Protein AF-A0A5K1H4Q9-F1 (afdb_monomer_lite)

Foldseek 3Di:
DVVVVVVPPPDDDDQDPVSVVVVCVVPDLPQDPVLLVVLQVVLCVVCVPDDSLVSLVVVLVVLVVQLVVCVVVVVVVSNVVSVSVNSNSVVSNVVVPPPDDPDDDDDDDDDDDDDDDDDDDPPPPPPPPPPDDDDDDDD

Radius of gyration: 23.74 Å; chains: 1; bounding box: 60×30×82 Å

Secondary structure (DSSP, 8-state):
-TTHHHHH-----PPPHHHHHHHHHHH-----HHHHHHHHHHHHHH-TTS-HHHHHHHHHHHHHHHHHHHHHTT-HHHHHHHHHHHHHHHHHHHHTTTT----------------------------S-----------

Sequence (139 aa):
ERLEDIEKDQREYTLDEEDEKVKDVILTPAPSVKGTCALKSSLSCRYPNLGFDEALKKENEKLQMELRRSQASMDFRQCEVIQQLLEVTESAANSHSEDKPKNKTSKHKEHTLPSNDTEKGYQYEETCQQQRNDAHTGS

pLDDT: mean 72.46, std 21.3, range [32.38, 97.88]

Structure (mmCIF, N/CA/C/O backbone):
data_AF-A0A5K1H4Q9-F1
#
_entry.id   AF-A0A5K1H4Q9-F1
#
loop_
_atom_site.group_PDB
_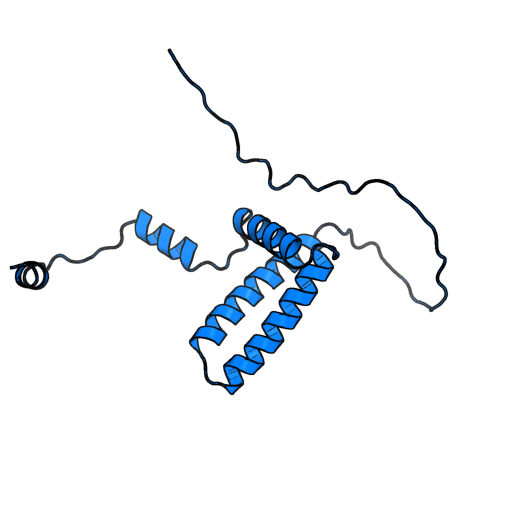atom_site.id
_atom_site.type_symbol
_atom_site.label_atom_id
_atom_site.label_alt_id
_atom_site.label_comp_id
_atom_site.label_asym_id
_atom_site.label_entity_id
_atom_site.label_seq_id
_atom_site.pdbx_PDB_ins_code
_atom_site.Cartn_x
_atom_site.Cartn_y
_atom_site.Cartn_z
_atom_site.occupancy
_atom_site.B_iso_or_equiv
_atom_site.auth_seq_id
_atom_site.auth_comp_id
_atom_site.auth_asym_id
_atom_site.auth_atom_id
_atom_site.pdbx_PDB_model_num
ATOM 1 N N . GLU A 1 1 ? 2.530 -3.940 -42.737 1.00 58.00 1 GLU A N 1
ATOM 2 C CA . GLU A 1 1 ? 1.535 -2.898 -42.412 1.00 58.00 1 GLU A CA 1
ATOM 3 C C . GLU A 1 1 ? 1.386 -2.546 -40.929 1.00 58.00 1 GLU A C 1
ATOM 5 O O . GLU A 1 1 ? 1.727 -1.431 -40.591 1.00 58.00 1 GLU A O 1
ATOM 10 N N . ARG A 1 2 ? 1.031 -3.446 -39.992 1.00 64.88 2 ARG A N 1
ATOM 11 C CA . ARG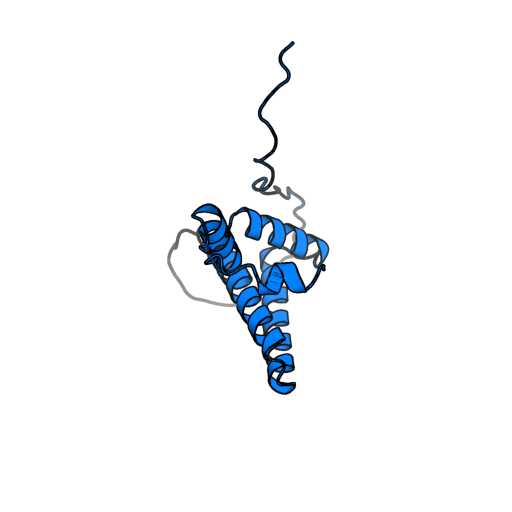 A 1 2 ? 0.823 -3.062 -38.563 1.00 64.88 2 ARG A CA 1
ATOM 12 C C . ARG A 1 2 ? 2.001 -2.379 -37.828 1.00 64.88 2 ARG A C 1
ATOM 14 O O . ARG A 1 2 ? 1.775 -1.782 -36.784 1.00 64.88 2 ARG A O 1
ATOM 21 N N . LEU A 1 3 ? 3.238 -2.523 -38.311 1.00 63.03 3 LEU A N 1
ATOM 22 C CA . LEU A 1 3 ? 4.431 -1.857 -37.758 1.00 63.03 3 LEU A CA 1
ATOM 23 C C . LEU A 1 3 ? 4.739 -0.519 -38.452 1.00 63.03 3 LEU A C 1
ATOM 25 O O . LEU A 1 3 ? 5.234 0.393 -37.801 1.00 63.03 3 LEU A O 1
ATOM 29 N N . GLU A 1 4 ? 4.417 -0.393 -39.742 1.00 68.75 4 GLU A N 1
ATOM 30 C CA . GLU A 1 4 ? 4.701 0.805 -40.549 1.00 68.75 4 GLU A CA 1
ATOM 31 C C . GLU A 1 4 ? 3.817 1.989 -40.135 1.00 68.75 4 GLU A C 1
ATOM 33 O O . GLU A 1 4 ? 4.240 3.139 -40.226 1.00 68.75 4 GLU A O 1
ATOM 38 N N . ASP A 1 5 ? 2.608 1.714 -39.639 1.00 74.50 5 ASP A N 1
ATOM 39 C CA . ASP A 1 5 ? 1.668 2.742 -39.179 1.00 74.50 5 ASP A CA 1
ATOM 40 C C . ASP A 1 5 ? 2.095 3.387 -37.854 1.00 74.50 5 ASP A C 1
ATOM 42 O O . ASP A 1 5 ? 1.846 4.569 -37.642 1.00 74.50 5 ASP A O 1
ATOM 46 N N . ILE A 1 6 ? 2.787 2.639 -36.987 1.00 76.12 6 ILE A N 1
ATOM 47 C CA . ILE A 1 6 ? 3.339 3.166 -35.729 1.00 76.12 6 ILE A CA 1
ATOM 48 C C . ILE A 1 6 ? 4.563 4.040 -36.027 1.00 76.12 6 ILE A C 1
ATOM 50 O O . ILE A 1 6 ? 4.722 5.100 -35.438 1.00 76.12 6 ILE A O 1
ATOM 54 N N . GLU A 1 7 ? 5.414 3.622 -36.971 1.00 78.38 7 GLU A N 1
ATOM 55 C CA . GLU A 1 7 ? 6.618 4.368 -37.364 1.00 78.38 7 GLU A CA 1
ATOM 56 C C . GLU A 1 7 ? 6.286 5.693 -38.073 1.00 78.38 7 GLU A C 1
ATOM 58 O O . GLU A 1 7 ? 7.024 6.672 -37.962 1.00 78.38 7 GLU A O 1
ATOM 63 N N . LYS A 1 8 ? 5.158 5.742 -38.790 1.00 84.19 8 LYS A N 1
ATOM 64 C CA . LYS A 1 8 ? 4.679 6.957 -39.463 1.00 84.19 8 LYS A CA 1
ATOM 65 C C . LYS A 1 8 ? 3.906 7.907 -38.550 1.00 84.19 8 LYS A C 1
ATOM 67 O O . LYS A 1 8 ? 3.750 9.075 -38.918 1.00 84.19 8 LYS A O 1
ATOM 72 N N . ASP A 1 9 ? 3.420 7.442 -37.403 1.00 81.62 9 ASP A N 1
ATOM 73 C CA . ASP A 1 9 ? 2.690 8.284 -36.460 1.00 81.62 9 ASP A CA 1
ATOM 74 C C . ASP A 1 9 ? 3.668 9.144 -35.650 1.00 81.62 9 ASP A C 1
ATOM 76 O O . ASP A 1 9 ? 4.222 8.736 -34.636 1.00 81.62 9 ASP A O 1
ATOM 80 N N . GLN A 1 10 ? 3.910 10.363 -36.134 1.00 79.94 10 GLN A N 1
ATOM 81 C CA . GLN A 1 10 ? 4.717 11.381 -35.447 1.00 79.94 10 GLN A CA 1
ATOM 82 C C . GLN A 1 10 ? 3.855 12.348 -34.625 1.00 79.94 10 GLN A C 1
ATOM 84 O O . GLN A 1 10 ? 4.244 13.494 -34.393 1.00 79.94 10 GLN A O 1
ATOM 89 N N . ARG A 1 11 ? 2.643 11.936 -34.237 1.00 83.94 11 ARG A N 1
ATOM 90 C CA . ARG A 1 11 ? 1.790 12.760 -33.381 1.00 83.94 11 ARG A CA 1
ATOM 91 C C . ARG A 1 11 ? 2.418 12.866 -31.996 1.00 83.94 11 ARG A C 1
ATOM 93 O O . ARG A 1 11 ? 2.821 11.873 -31.401 1.00 83.94 11 ARG A O 1
ATOM 100 N N . GLU A 1 12 ? 2.495 14.090 -31.489 1.00 80.38 12 GLU A N 1
ATOM 101 C CA . GLU A 1 12 ? 2.958 14.343 -30.131 1.00 80.38 12 GLU A CA 1
ATOM 102 C C . GLU A 1 12 ? 1.915 13.816 -29.139 1.00 80.38 12 GLU A C 1
ATOM 104 O O . GLU A 1 12 ? 0.736 14.163 -29.223 1.00 80.38 12 GLU A O 1
ATOM 109 N N . TYR A 1 13 ? 2.346 12.938 -28.231 1.00 77.00 13 TYR A N 1
ATOM 110 C CA . TYR A 1 13 ? 1.486 12.412 -27.178 1.00 77.00 13 TYR A CA 1
ATOM 111 C C . TYR A 1 13 ? 1.419 13.427 -26.037 1.00 77.00 13 TYR A C 1
ATOM 113 O O . TYR A 1 13 ? 2.363 13.563 -25.255 1.00 77.00 13 TYR A O 1
ATOM 121 N N . THR A 1 14 ? 0.302 14.135 -25.935 1.00 82.88 14 THR A N 1
ATOM 122 C CA . THR A 1 14 ? -0.020 14.999 -24.799 1.00 82.88 14 THR A CA 1
ATOM 123 C C . THR A 1 14 ? -1.003 14.281 -23.886 1.00 82.88 14 THR A C 1
ATOM 125 O O . THR A 1 14 ? -2.084 13.898 -24.320 1.00 82.88 14 THR A O 1
ATOM 128 N N . LEU A 1 15 ? -0.613 14.099 -22.620 1.00 80.75 15 LEU A N 1
ATOM 129 C CA . LEU A 1 15 ? -1.535 13.646 -21.577 1.00 80.75 15 LEU A CA 1
ATOM 130 C C . LEU A 1 15 ? -2.613 14.716 -21.410 1.00 80.75 15 LEU A C 1
ATOM 132 O O . LEU A 1 15 ? -2.285 15.895 -21.246 1.00 80.75 15 LEU A O 1
ATOM 136 N N . ASP A 1 16 ? -3.875 14.312 -21.486 1.00 86.06 16 ASP A N 1
ATOM 137 C CA . ASP A 1 16 ? -4.988 15.208 -21.208 1.00 86.06 16 ASP A CA 1
ATOM 138 C C . ASP A 1 16 ? -5.221 15.357 -19.692 1.00 86.06 16 ASP A C 1
ATOM 140 O O . ASP A 1 16 ? -4.578 14.715 -18.857 1.00 86.06 16 ASP A O 1
ATOM 144 N N . GLU A 1 17 ? -6.134 16.251 -19.311 1.00 84.69 17 GLU A N 1
ATOM 145 C CA . GLU A 1 17 ? -6.440 16.509 -17.899 1.00 84.69 17 GLU A CA 1
ATOM 146 C C . GLU A 1 17 ? -7.033 15.287 -17.176 1.00 84.69 17 GLU A C 1
ATOM 148 O O . GLU A 1 17 ? -7.029 15.245 -15.944 1.00 84.69 17 GLU A O 1
ATOM 153 N N . GLU A 1 18 ? -7.604 14.320 -17.901 1.00 83.50 18 GLU A N 1
ATOM 154 C CA . GLU A 1 18 ? -8.129 13.081 -17.324 1.00 83.50 18 GLU A CA 1
ATOM 155 C C . GLU A 1 18 ? -6.985 12.097 -17.055 1.00 83.50 18 GLU A C 1
ATOM 157 O O . GLU A 1 18 ? -6.859 11.596 -15.935 1.00 83.50 18 GLU A O 1
ATOM 162 N N . ASP A 1 19 ? -6.093 11.917 -18.024 1.00 89.00 19 ASP A N 1
ATOM 163 C CA . ASP A 1 19 ? -4.874 11.122 -17.918 1.00 89.00 19 ASP A CA 1
ATOM 164 C C . ASP A 1 19 ? -3.949 11.636 -16.805 1.00 89.00 19 ASP A C 1
ATOM 166 O O . ASP A 1 19 ? -3.355 10.850 -16.056 1.00 89.00 19 ASP A O 1
ATOM 170 N N . GLU A 1 20 ? -3.834 12.957 -16.656 1.00 82.62 20 GLU A N 1
ATOM 171 C CA . GLU A 1 20 ? -3.044 13.569 -15.587 1.00 82.62 20 GLU A CA 1
ATOM 172 C C . GLU A 1 20 ? -3.639 13.263 -14.203 1.00 82.62 20 GLU A C 1
ATOM 174 O O . GLU A 1 20 ? -2.906 12.883 -13.286 1.00 82.62 20 GLU A O 1
ATOM 179 N N . LYS A 1 21 ? -4.971 13.308 -14.065 1.00 77.94 21 LYS A N 1
ATOM 180 C CA . LYS A 1 21 ? -5.669 12.921 -12.826 1.00 77.94 21 LYS A CA 1
ATOM 181 C C . LYS A 1 21 ? -5.535 11.432 -12.535 1.00 77.94 21 LYS A C 1
ATOM 183 O O . LYS A 1 21 ? -5.350 11.052 -11.381 1.00 77.94 21 LYS A O 1
ATOM 188 N N . VAL A 1 22 ? -5.619 10.577 -13.552 1.00 79.00 22 VAL A N 1
ATOM 189 C CA . VAL A 1 22 ? -5.439 9.128 -13.387 1.00 79.00 22 VAL A CA 1
ATOM 190 C C . VAL A 1 22 ? -4.021 8.822 -12.911 1.00 79.00 22 VAL A C 1
ATOM 192 O O . VAL A 1 22 ? -3.851 8.043 -11.972 1.00 79.00 22 VAL A O 1
ATOM 195 N N . LYS A 1 23 ? -3.005 9.476 -13.487 1.00 74.69 23 LYS A N 1
ATOM 196 C CA . LYS A 1 23 ? -1.626 9.378 -12.991 1.00 74.69 23 LYS A CA 1
ATOM 197 C C . LYS A 1 23 ? -1.509 9.832 -11.544 1.00 74.69 23 LYS A C 1
ATOM 199 O O . LYS A 1 23 ? -0.863 9.134 -10.771 1.00 74.69 23 LYS A O 1
ATOM 204 N N . ASP A 1 24 ? -2.121 10.954 -11.180 1.00 68.38 24 ASP A N 1
ATOM 205 C CA . ASP A 1 24 ? -2.074 11.463 -9.809 1.00 68.38 24 ASP A CA 1
ATOM 206 C C . ASP A 1 24 ? -2.712 10.471 -8.825 1.00 68.38 24 ASP A C 1
ATOM 208 O O . ASP A 1 24 ? -2.114 10.126 -7.813 1.00 68.38 24 ASP A O 1
ATOM 212 N N . VAL A 1 25 ? -3.858 9.876 -9.166 1.00 62.31 25 VAL A N 1
ATOM 213 C CA . VAL A 1 25 ? -4.510 8.841 -8.340 1.00 62.31 25 VAL A CA 1
ATOM 214 C C . VAL A 1 25 ? -3.664 7.566 -8.208 1.00 62.31 25 VAL A C 1
ATOM 216 O O . VAL A 1 25 ? -3.688 6.924 -7.161 1.00 62.31 25 VAL A O 1
ATOM 219 N N . ILE A 1 26 ? -2.915 7.182 -9.244 1.00 65.88 26 ILE A N 1
ATOM 220 C CA . ILE A 1 26 ? -2.030 6.003 -9.204 1.00 65.88 26 ILE A CA 1
ATOM 221 C C . ILE A 1 26 ? -0.741 6.298 -8.421 1.00 65.88 26 ILE A C 1
ATOM 223 O O . ILE A 1 26 ? -0.202 5.408 -7.764 1.00 65.88 26 ILE A O 1
ATOM 227 N N . LEU A 1 27 ? -0.236 7.531 -8.502 1.00 64.94 27 LEU A N 1
ATOM 228 C CA . LEU A 1 27 ? 1.016 7.958 -7.876 1.00 64.94 27 LEU A CA 1
ATOM 229 C C . LEU A 1 27 ? 0.835 8.487 -6.453 1.00 64.94 27 LEU A C 1
ATOM 231 O O . LEU A 1 27 ? 1.833 8.635 -5.751 1.00 6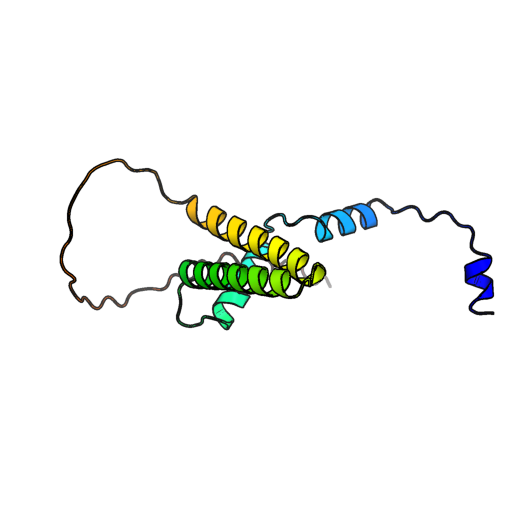4.94 27 LEU A O 1
ATOM 235 N N . THR A 1 28 ? -0.392 8.778 -6.020 1.00 58.03 28 THR A N 1
ATOM 236 C CA . THR A 1 28 ? -0.654 9.290 -4.676 1.00 58.03 28 THR A CA 1
ATOM 237 C C . THR A 1 28 ? -0.904 8.138 -3.698 1.00 58.03 28 THR A C 1
ATOM 239 O O . THR A 1 28 ? -1.972 7.528 -3.706 1.00 58.03 28 THR A O 1
ATOM 242 N N . PRO A 1 29 ? 0.020 7.874 -2.754 1.00 59.22 29 PRO A N 1
ATOM 243 C CA . PRO A 1 29 ? -0.218 6.969 -1.627 1.00 59.22 29 PRO A CA 1
ATOM 244 C C . PRO A 1 29 ? -1.170 7.580 -0.579 1.00 59.22 29 PRO A C 1
ATOM 246 O O . PRO A 1 29 ? -1.197 7.154 0.575 1.00 59.22 29 PRO A O 1
ATOM 249 N N . ALA A 1 30 ? -1.941 8.610 -0.948 1.00 59.72 30 ALA A N 1
ATOM 250 C CA . ALA A 1 30 ? -2.802 9.324 -0.026 1.00 59.72 30 ALA A CA 1
ATOM 251 C C . ALA A 1 30 ? -3.885 8.374 0.518 1.00 59.72 30 ALA A C 1
ATOM 253 O O . ALA A 1 30 ? -4.528 7.656 -0.257 1.00 59.72 30 ALA A O 1
ATOM 254 N N . PRO A 1 31 ? -4.128 8.369 1.840 1.00 60.97 31 PRO A N 1
ATOM 255 C CA . PRO A 1 31 ? -5.135 7.514 2.451 1.00 60.97 31 PRO A CA 1
ATOM 256 C C . PRO A 1 31 ? -6.533 7.924 1.967 1.00 60.97 31 PRO A C 1
ATOM 258 O O . PRO A 1 31 ? -7.172 8.827 2.501 1.00 60.97 31 PRO A O 1
ATOM 261 N N . SER A 1 32 ? -7.020 7.261 0.920 1.00 68.31 32 SER A N 1
ATOM 262 C CA . SER A 1 32 ? -8.398 7.390 0.451 1.00 68.31 32 SER A CA 1
ATOM 263 C C . SER A 1 32 ? -9.326 6.551 1.328 1.00 68.31 32 SER A C 1
ATOM 265 O O . SER A 1 32 ? -8.982 5.430 1.703 1.00 68.31 32 SER A O 1
ATOM 267 N N . VAL A 1 33 ? -10.548 7.034 1.578 1.00 70.06 33 VAL A N 1
ATOM 268 C CA . VAL A 1 33 ? -11.609 6.283 2.287 1.00 70.06 33 VAL A CA 1
ATOM 269 C C . VAL A 1 33 ? -11.857 4.914 1.637 1.00 70.06 33 VAL A C 1
ATOM 271 O O . VAL A 1 33 ? -12.098 3.914 2.312 1.00 70.06 33 VAL A O 1
ATOM 274 N N . LYS A 1 34 ? -11.740 4.833 0.305 1.00 74.75 34 LYS A N 1
ATOM 275 C CA . LYS A 1 34 ? -11.837 3.557 -0.421 1.00 74.75 34 LYS A CA 1
ATOM 276 C C . LYS A 1 34 ? -10.659 2.630 -0.101 1.00 74.75 34 LYS A C 1
ATOM 278 O O . LYS A 1 34 ? -10.858 1.427 0.058 1.00 74.75 34 LYS A O 1
ATOM 283 N N . GLY A 1 35 ? -9.456 3.189 0.038 1.00 74.06 35 GLY A N 1
ATOM 284 C CA . GLY A 1 35 ? -8.243 2.460 0.409 1.00 74.06 35 GLY A CA 1
ATOM 285 C C . GLY A 1 35 ? -8.313 1.893 1.826 1.00 74.06 35 GLY A C 1
ATOM 286 O O . GLY A 1 35 ? -8.019 0.715 2.025 1.00 74.06 35 GLY A O 1
ATOM 287 N N . THR A 1 36 ? -8.794 2.672 2.798 1.00 79.56 36 THR A N 1
ATOM 288 C CA . THR A 1 36 ? -8.938 2.206 4.188 1.00 79.56 36 THR A CA 1
ATOM 289 C C . THR A 1 36 ? -10.015 1.128 4.332 1.00 79.56 36 THR A C 1
ATOM 291 O O . THR A 1 36 ? -9.788 0.135 5.024 1.00 79.56 36 THR A O 1
ATOM 294 N N . CYS A 1 37 ? -11.147 1.234 3.621 1.00 80.75 37 CYS A N 1
ATOM 295 C CA . CYS A 1 37 ? -12.166 0.174 3.597 1.00 80.75 37 CYS A CA 1
ATOM 296 C C . CYS A 1 37 ? -11.652 -1.129 2.957 1.00 80.75 37 CYS A C 1
ATOM 298 O O . CYS A 1 37 ? -11.919 -2.221 3.476 1.00 80.75 37 CYS A O 1
ATOM 300 N N . ALA A 1 38 ? -10.895 -1.038 1.858 1.00 84.00 38 ALA A N 1
ATOM 301 C CA . ALA A 1 38 ? -10.265 -2.204 1.239 1.00 84.00 38 ALA A CA 1
ATOM 302 C C . ALA A 1 38 ? -9.247 -2.859 2.188 1.00 84.00 38 ALA A C 1
ATOM 304 O O . ALA A 1 38 ? -9.231 -4.083 2.340 1.00 84.00 38 ALA A O 1
ATOM 305 N N . LEU A 1 39 ? -8.457 -2.043 2.888 1.00 87.44 39 LEU A N 1
ATOM 306 C CA . LEU A 1 39 ? -7.474 -2.495 3.866 1.00 87.44 39 LEU A CA 1
ATOM 307 C C . LEU A 1 39 ? -8.145 -3.183 5.066 1.00 87.44 39 LEU A C 1
ATOM 309 O O . LEU A 1 39 ? -7.762 -4.297 5.419 1.00 87.44 39 LEU A O 1
ATOM 313 N N . LYS A 1 40 ? -9.209 -2.598 5.629 1.00 88.69 40 LYS A N 1
ATOM 314 C CA . LYS A 1 40 ? -10.015 -3.196 6.711 1.00 88.69 40 LYS A CA 1
ATOM 315 C C . LYS A 1 40 ? -10.620 -4.537 6.313 1.00 88.69 40 LYS A C 1
ATOM 317 O O . LYS A 1 40 ? -10.534 -5.497 7.078 1.00 88.69 40 LYS A O 1
ATOM 322 N N . SER A 1 41 ? -11.163 -4.629 5.103 1.00 89.56 41 SER A N 1
ATOM 323 C CA . SER A 1 41 ? -11.721 -5.883 4.583 1.00 89.56 41 SER A CA 1
ATOM 324 C C . SER A 1 41 ? -10.635 -6.950 4.408 1.00 89.56 41 SER A C 1
ATOM 326 O O . SER A 1 41 ? -10.789 -8.075 4.877 1.00 89.56 41 SER A O 1
ATOM 328 N N . SER A 1 42 ? -9.499 -6.584 3.806 1.00 91.75 42 SER A N 1
ATOM 329 C CA . SER A 1 42 ? -8.350 -7.479 3.611 1.00 91.75 42 SER A CA 1
ATOM 330 C C . SER A 1 42 ? -7.797 -8.018 4.936 1.00 91.75 42 SER A C 1
ATOM 332 O O . SER A 1 42 ? -7.590 -9.227 5.088 1.00 91.75 42 SER A O 1
ATOM 334 N N . LEU A 1 43 ? -7.616 -7.137 5.926 1.00 92.50 43 LEU A N 1
ATOM 335 C CA . LEU A 1 43 ? -7.139 -7.520 7.253 1.00 92.50 43 LEU A CA 1
ATOM 336 C C . LEU A 1 43 ? -8.137 -8.413 7.984 1.00 92.50 43 LEU A C 1
ATOM 338 O O . LEU A 1 43 ? -7.718 -9.398 8.584 1.00 92.50 43 LEU A O 1
ATOM 342 N N . SER A 1 44 ? -9.437 -8.131 7.885 1.00 91.81 44 SER A N 1
ATOM 343 C CA . SER A 1 44 ? -10.472 -8.985 8.477 1.00 91.81 44 SER A CA 1
ATOM 344 C C . SER A 1 44 ? -10.449 -10.402 7.892 1.00 91.81 44 SER A C 1
ATOM 346 O O . SER A 1 44 ? -10.593 -11.372 8.634 1.00 91.81 44 SER A O 1
ATOM 348 N N . CYS A 1 45 ? -10.181 -10.552 6.591 1.00 90.81 45 CYS A N 1
ATOM 349 C CA . CYS A 1 45 ? -10.045 -11.870 5.968 1.00 90.81 45 CYS A CA 1
ATOM 350 C C . CYS A 1 45 ? -8.764 -12.611 6.388 1.00 90.81 45 CYS A C 1
ATOM 352 O O . CYS A 1 45 ? -8.802 -13.824 6.593 1.00 90.81 45 CYS A O 1
ATOM 354 N N . ARG A 1 46 ? -7.623 -11.916 6.501 1.00 92.00 46 ARG A N 1
ATOM 355 C CA . ARG A 1 46 ? -6.334 -12.533 6.887 1.00 92.00 46 ARG A CA 1
ATOM 356 C C . ARG A 1 46 ? -6.219 -12.807 8.382 1.00 92.00 46 ARG A C 1
ATOM 358 O O . ARG A 1 46 ? -5.552 -13.761 8.777 1.00 92.00 46 ARG A O 1
ATOM 365 N N . TYR A 1 47 ? -6.867 -11.989 9.200 1.00 94.44 47 TYR A N 1
ATOM 366 C CA . TYR A 1 47 ? -6.806 -12.036 10.653 1.00 94.44 47 TYR A CA 1
ATOM 367 C C . TYR A 1 47 ? -8.222 -12.056 11.254 1.00 94.44 47 TYR A C 1
ATOM 369 O O . TYR A 1 47 ? -8.593 -11.131 11.973 1.00 94.44 47 TYR A O 1
ATOM 377 N N . PRO A 1 48 ? -9.017 -13.118 11.018 1.00 91.38 48 PRO A N 1
ATOM 378 C CA . PRO A 1 48 ? -10.424 -13.160 11.435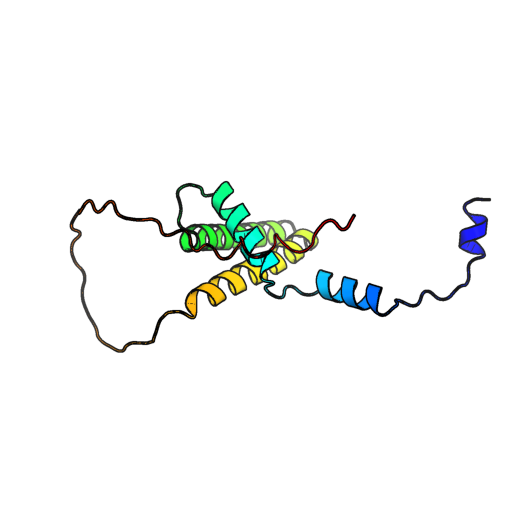 1.00 91.38 48 PRO A CA 1
ATOM 379 C C . PRO A 1 48 ? -10.624 -13.111 12.957 1.00 91.38 48 PRO A C 1
ATOM 381 O O . PRO A 1 48 ? -11.702 -12.765 13.424 1.00 91.38 48 PRO A O 1
ATOM 384 N N . ASN A 1 49 ? -9.587 -13.447 13.730 1.00 94.06 49 ASN A N 1
ATOM 385 C CA . ASN A 1 49 ? -9.634 -13.512 15.193 1.00 94.06 49 ASN A CA 1
ATOM 386 C C . ASN A 1 49 ? -9.006 -12.290 15.882 1.00 94.06 49 ASN A C 1
ATOM 388 O O . ASN A 1 49 ? -8.898 -12.285 17.106 1.00 94.06 49 ASN A O 1
ATOM 392 N N . LEU A 1 50 ? -8.524 -11.300 15.124 1.00 92.69 50 LEU A N 1
ATOM 393 C CA . LEU A 1 50 ? -7.843 -10.127 15.675 1.00 92.69 50 LEU A CA 1
ATOM 394 C C . LEU A 1 50 ? -8.657 -8.864 15.406 1.00 92.69 50 LEU A C 1
ATOM 396 O O . LEU A 1 50 ? -9.284 -8.726 14.356 1.00 92.69 50 LEU A O 1
ATOM 400 N N . GLY A 1 51 ? -8.609 -7.920 16.347 1.00 91.56 51 GLY A N 1
ATOM 401 C CA . GLY A 1 51 ? -9.142 -6.578 16.122 1.00 91.56 51 GLY A CA 1
ATOM 402 C C . GLY A 1 51 ? -8.366 -5.851 15.021 1.00 91.56 51 GLY A C 1
ATOM 403 O O . GLY A 1 51 ? -7.203 -6.169 14.769 1.00 91.56 51 GLY A O 1
ATOM 404 N N . PHE A 1 52 ? -8.995 -4.858 14.385 1.00 88.88 52 PHE A N 1
ATOM 405 C CA . PHE A 1 52 ? -8.392 -4.111 13.275 1.00 88.88 52 PHE A CA 1
ATOM 406 C C . PHE A 1 52 ? -7.020 -3.528 13.641 1.00 88.88 52 PHE A C 1
ATOM 408 O O . PHE A 1 52 ? -6.067 -3.750 12.903 1.00 88.88 52 PHE A O 1
ATOM 415 N N . ASP A 1 53 ? -6.884 -2.899 14.812 1.00 91.00 53 ASP A N 1
ATOM 416 C CA . ASP A 1 53 ? -5.612 -2.319 15.270 1.00 91.00 53 ASP A CA 1
ATOM 417 C C . ASP A 1 53 ? -4.504 -3.371 15.454 1.00 91.00 53 ASP A C 1
ATOM 419 O O . ASP A 1 53 ? -3.349 -3.148 15.088 1.00 91.00 53 ASP A O 1
ATOM 423 N N . GLU A 1 54 ? -4.837 -4.545 16.002 1.00 93.19 54 GLU A N 1
ATOM 424 C CA . GLU A 1 54 ? -3.858 -5.619 16.203 1.00 93.19 54 GLU A CA 1
ATOM 425 C C . GLU A 1 54 ? -3.476 -6.280 14.873 1.00 93.19 54 GLU A C 1
ATOM 427 O O . GLU A 1 54 ? -2.300 -6.565 14.632 1.00 93.19 54 GLU A O 1
ATOM 432 N N . ALA A 1 55 ? -4.454 -6.492 13.991 1.00 94.62 55 ALA A N 1
ATOM 433 C CA . ALA A 1 55 ? -4.228 -6.991 12.640 1.00 94.62 55 ALA A CA 1
ATOM 434 C C . ALA A 1 55 ? -3.353 -6.024 11.830 1.00 94.62 55 ALA A C 1
ATOM 436 O O . ALA A 1 55 ? -2.418 -6.457 11.157 1.00 94.62 55 ALA A O 1
ATOM 437 N N . LEU A 1 56 ? -3.610 -4.719 11.945 1.00 93.62 56 LEU A N 1
ATOM 438 C CA . LEU A 1 56 ? -2.849 -3.663 11.286 1.00 93.62 56 LEU A CA 1
ATOM 439 C C . LEU A 1 56 ? -1.405 -3.625 11.789 1.00 93.62 56 LEU A C 1
ATOM 441 O O . LEU A 1 56 ? -0.474 -3.584 10.986 1.00 93.62 56 LEU A O 1
ATOM 445 N N . LYS A 1 57 ? -1.206 -3.729 13.109 1.00 93.94 57 LYS A N 1
ATOM 446 C CA . LYS A 1 57 ? 0.128 -3.828 13.710 1.00 93.94 57 LYS A CA 1
ATOM 447 C C . LYS A 1 57 ? 0.891 -5.056 13.205 1.00 93.94 57 LYS A C 1
ATOM 449 O O . LYS A 1 57 ? 2.045 -4.922 12.804 1.00 93.94 57 LYS A O 1
ATOM 454 N N . LYS A 1 58 ? 0.258 -6.236 13.182 1.00 95.25 58 LYS A N 1
ATOM 455 C CA . LYS A 1 58 ? 0.894 -7.464 12.670 1.00 95.25 58 LYS A CA 1
ATOM 456 C C . LYS A 1 58 ? 1.229 -7.376 11.186 1.00 95.25 58 LYS A C 1
ATOM 458 O O . LYS A 1 58 ? 2.280 -7.867 10.780 1.00 95.25 58 LYS A O 1
ATOM 463 N N . GLU A 1 59 ? 0.365 -6.768 10.377 1.00 95.06 59 GLU A N 1
ATOM 464 C CA . GLU A 1 59 ? 0.655 -6.564 8.956 1.00 95.06 59 GLU A CA 1
ATOM 465 C C . GLU A 1 59 ? 1.842 -5.606 8.771 1.00 95.06 59 GLU A C 1
ATOM 467 O O . GLU A 1 59 ? 2.717 -5.890 7.958 1.00 95.06 59 GLU A O 1
ATOM 472 N N . ASN A 1 60 ? 1.941 -4.534 9.565 1.00 94.81 60 ASN A N 1
ATOM 473 C CA . ASN A 1 60 ? 3.079 -3.612 9.507 1.00 94.81 60 ASN A CA 1
ATOM 474 C C . ASN A 1 60 ? 4.398 -4.292 9.932 1.00 94.81 60 ASN A C 1
ATOM 476 O O . ASN A 1 60 ? 5.389 -4.217 9.206 1.00 94.81 60 ASN A O 1
ATOM 480 N N . GLU A 1 61 ? 4.400 -5.041 11.042 1.00 96.44 61 GLU A N 1
ATOM 481 C CA . GLU A 1 61 ? 5.564 -5.832 11.486 1.00 96.44 61 GLU A CA 1
ATOM 482 C C . GLU A 1 61 ? 6.029 -6.815 10.402 1.00 96.44 61 GLU A C 1
ATOM 484 O O . GLU A 1 61 ? 7.227 -6.957 10.142 1.00 96.44 61 GLU A O 1
ATOM 489 N N . LYS A 1 62 ? 5.075 -7.461 9.727 1.00 97.00 62 LYS A N 1
ATOM 490 C CA . LYS A 1 62 ? 5.350 -8.340 8.594 1.00 97.00 62 LYS A CA 1
ATOM 491 C C . LYS A 1 62 ? 5.970 -7.572 7.424 1.00 97.00 62 LYS A C 1
ATOM 493 O O . LYS A 1 62 ? 7.040 -7.941 6.959 1.00 97.00 62 LYS A O 1
ATOM 498 N N . LEU A 1 63 ? 5.369 -6.470 6.979 1.00 96.81 63 LEU A N 1
ATOM 499 C CA . LEU A 1 63 ? 5.917 -5.657 5.886 1.00 96.81 63 LEU A CA 1
ATOM 500 C C . LEU A 1 63 ? 7.362 -5.200 6.167 1.00 96.81 63 LEU A C 1
ATOM 502 O O . LEU A 1 63 ? 8.200 -5.244 5.265 1.00 96.81 63 LEU A O 1
ATOM 506 N N . GLN A 1 64 ? 7.699 -4.851 7.414 1.00 97.38 64 GLN A N 1
ATOM 507 C CA . GLN A 1 64 ? 9.074 -4.500 7.792 1.00 97.38 64 GLN A CA 1
ATOM 508 C C . GLN A 1 64 ? 10.057 -5.674 7.648 1.00 97.38 64 GLN A C 1
ATOM 510 O O . GLN A 1 64 ? 11.178 -5.481 7.165 1.00 97.38 64 GLN A O 1
ATOM 515 N N . MET A 1 65 ? 9.665 -6.892 8.037 1.00 97.75 65 MET A N 1
ATOM 516 C CA . MET A 1 65 ? 10.501 -8.087 7.847 1.00 97.75 65 MET A CA 1
ATOM 517 C C . MET A 1 65 ? 10.728 -8.379 6.359 1.00 97.75 65 MET A C 1
ATOM 519 O O . MET A 1 65 ? 11.863 -8.615 5.929 1.00 97.75 65 MET A O 1
ATOM 523 N N . GLU A 1 66 ? 9.672 -8.299 5.556 1.00 97.81 66 GLU A N 1
ATOM 524 C CA . GLU A 1 66 ? 9.721 -8.513 4.113 1.00 97.81 66 GLU A CA 1
ATOM 525 C C . GLU A 1 66 ? 10.587 -7.459 3.408 1.00 97.81 66 GLU A C 1
ATOM 527 O O . GLU A 1 66 ? 11.320 -7.804 2.473 1.00 97.81 66 GLU A O 1
ATOM 532 N N . LEU A 1 67 ? 10.571 -6.207 3.879 1.00 97.75 67 LEU A N 1
ATOM 533 C CA . LEU A 1 67 ? 11.450 -5.148 3.380 1.00 97.75 67 LEU A CA 1
ATOM 534 C C . LEU A 1 67 ? 12.919 -5.511 3.602 1.00 97.75 67 LEU A C 1
ATOM 536 O O . LEU A 1 67 ? 13.715 -5.465 2.666 1.00 97.75 67 LEU A O 1
ATOM 540 N N . ARG A 1 68 ? 13.283 -5.936 4.820 1.00 97.75 68 ARG A N 1
ATOM 541 C CA . ARG A 1 68 ? 14.657 -6.369 5.134 1.00 97.75 68 ARG A CA 1
ATOM 542 C C . ARG A 1 68 ? 15.092 -7.544 4.271 1.00 97.75 68 ARG A C 1
ATOM 544 O O . ARG A 1 68 ? 16.214 -7.552 3.768 1.00 97.75 68 ARG A O 1
ATOM 551 N N . ARG A 1 69 ? 14.200 -8.514 4.065 1.00 97.88 69 ARG A N 1
ATOM 552 C CA . ARG A 1 69 ? 14.464 -9.664 3.194 1.00 97.88 69 ARG A CA 1
ATOM 553 C C . ARG A 1 69 ? 14.705 -9.230 1.746 1.00 97.88 69 ARG A C 1
ATOM 555 O O . ARG A 1 69 ? 15.667 -9.688 1.140 1.00 97.88 69 ARG A O 1
ATOM 562 N N . SER A 1 70 ? 13.871 -8.333 1.226 1.00 97.81 70 SER A N 1
ATOM 563 C CA . SER A 1 70 ? 13.968 -7.832 -0.153 1.00 97.81 70 SER A CA 1
ATOM 564 C C . SER A 1 70 ? 15.226 -6.985 -0.370 1.00 97.81 70 SER A C 1
ATOM 566 O O . SER A 1 70 ? 15.872 -7.086 -1.410 1.00 97.81 70 SER A O 1
ATOM 568 N N . GLN A 1 71 ? 15.637 -6.213 0.642 1.00 97.12 71 GLN A N 1
ATOM 569 C CA . GLN A 1 71 ? 16.912 -5.489 0.646 1.00 97.12 71 GLN A CA 1
ATOM 570 C C . GLN A 1 71 ? 18.101 -6.454 0.602 1.00 97.12 71 GLN A C 1
ATOM 572 O O . GLN A 1 71 ? 19.027 -6.256 -0.183 1.00 97.12 71 GLN A O 1
ATOM 577 N N . ALA A 1 72 ? 18.064 -7.522 1.406 1.00 97.62 72 ALA A N 1
ATOM 578 C CA . ALA A 1 72 ? 19.108 -8.544 1.411 1.00 97.62 72 ALA A CA 1
ATOM 579 C C . ALA A 1 72 ? 19.204 -9.294 0.070 1.00 97.62 72 ALA A C 1
ATOM 581 O O . ALA A 1 72 ? 20.296 -9.698 -0.323 1.00 97.62 72 ALA A O 1
ATOM 582 N N . SER A 1 73 ? 18.087 -9.448 -0.648 1.00 96.69 73 SER A N 1
ATOM 583 C CA . SER A 1 73 ? 18.053 -10.038 -1.991 1.00 96.69 73 SER A CA 1
ATOM 584 C C . SER A 1 73 ? 18.256 -9.031 -3.131 1.00 96.69 73 SER A C 1
ATOM 586 O O . SER A 1 73 ? 18.164 -9.430 -4.289 1.00 96.69 73 SER A O 1
ATOM 588 N N . MET A 1 74 ? 18.518 -7.750 -2.832 1.00 94.69 74 MET A N 1
ATOM 589 C CA . MET A 1 74 ? 18.639 -6.655 -3.811 1.00 94.69 74 MET A CA 1
ATOM 590 C C . MET A 1 74 ? 17.427 -6.515 -4.753 1.00 94.69 74 MET A C 1
ATOM 592 O O . MET A 1 74 ? 17.556 -6.066 -5.893 1.00 94.69 74 MET A O 1
ATOM 596 N N . ASP A 1 75 ? 16.232 -6.881 -4.287 1.00 96.62 75 ASP A N 1
ATOM 597 C CA . ASP A 1 75 ? 14.999 -6.718 -5.056 1.00 96.62 75 ASP A CA 1
ATOM 598 C C . ASP A 1 75 ? 14.421 -5.316 -4.822 1.00 96.62 75 ASP A C 1
ATOM 600 O O . ASP A 1 75 ? 13.557 -5.094 -3.969 1.00 96.62 75 ASP A O 1
ATOM 604 N N . PHE A 1 76 ? 14.943 -4.339 -5.566 1.00 92.06 76 PHE A N 1
ATOM 605 C CA . PHE A 1 76 ? 14.547 -2.935 -5.430 1.00 92.06 76 PHE A CA 1
ATOM 606 C C . PHE A 1 76 ? 13.077 -2.687 -5.782 1.00 92.06 76 PHE A C 1
ATOM 608 O O . PHE A 1 76 ? 12.458 -1.808 -5.187 1.00 92.06 76 PHE A O 1
ATOM 615 N N . ARG A 1 77 ? 12.501 -3.482 -6.697 1.00 93.25 77 ARG A N 1
ATOM 616 C CA . ARG A 1 77 ? 11.082 -3.363 -7.066 1.00 93.25 77 ARG A CA 1
ATOM 617 C C . ARG A 1 77 ? 10.191 -3.788 -5.91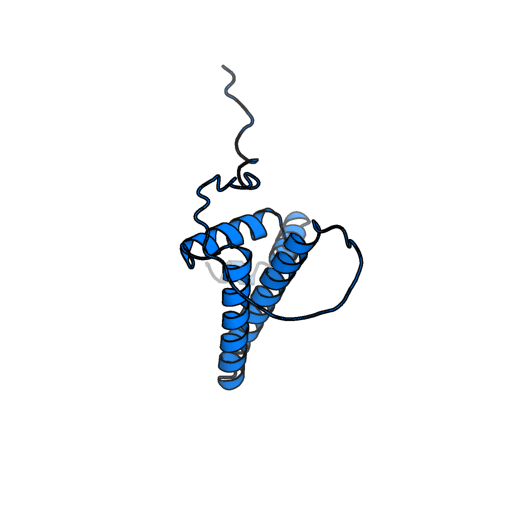0 1.00 93.25 77 ARG A C 1
ATOM 619 O O . ARG A 1 77 ? 9.250 -3.079 -5.572 1.00 93.25 77 ARG A O 1
ATOM 626 N N . GLN A 1 78 ? 10.512 -4.910 -5.267 1.00 93.62 78 GLN A N 1
ATOM 627 C CA . GLN A 1 78 ? 9.792 -5.325 -4.064 1.00 93.62 78 GLN A CA 1
ATOM 628 C C . GLN A 1 78 ? 9.986 -4.326 -2.924 1.00 93.62 78 GLN A C 1
ATOM 630 O O . GLN A 1 78 ? 9.026 -4.008 -2.230 1.00 93.62 78 GLN A O 1
ATOM 635 N N . CYS A 1 79 ? 11.189 -3.771 -2.752 1.00 95.81 79 CYS A N 1
ATOM 636 C CA . CYS A 1 79 ? 11.422 -2.746 -1.733 1.00 95.81 79 CYS A CA 1
ATOM 637 C C . CYS A 1 79 ? 10.538 -1.506 -1.935 1.00 95.81 79 CYS A C 1
ATOM 639 O O . CYS A 1 79 ? 10.021 -0.975 -0.956 1.00 95.81 79 CYS A O 1
ATOM 641 N N . GLU A 1 80 ? 10.373 -1.029 -3.169 1.00 94.44 80 GLU A N 1
ATOM 642 C CA . GLU A 1 80 ? 9.518 0.124 -3.488 1.00 94.44 80 GLU A CA 1
ATOM 643 C C . GLU A 1 80 ? 8.050 -0.152 -3.146 1.00 94.44 80 GLU A C 1
ATOM 645 O O . GLU A 1 80 ? 7.438 0.606 -2.395 1.00 94.44 80 GLU A O 1
ATOM 650 N N . VAL A 1 81 ? 7.517 -1.289 -3.600 1.00 92.94 81 VAL A N 1
ATOM 651 C CA . VAL A 1 81 ? 6.135 -1.693 -3.301 1.00 92.94 81 VAL A CA 1
ATOM 652 C C . VAL A 1 81 ? 5.917 -1.837 -1.795 1.00 92.94 81 VAL A C 1
ATOM 654 O O . VAL A 1 81 ? 4.918 -1.364 -1.261 1.00 92.94 81 VAL A O 1
ATOM 657 N N . ILE A 1 82 ? 6.854 -2.465 -1.080 1.00 95.50 82 ILE A N 1
ATOM 658 C CA . ILE A 1 82 ? 6.729 -2.662 0.368 1.00 95.50 82 ILE A CA 1
ATOM 659 C C . ILE A 1 82 ? 6.773 -1.323 1.119 1.00 95.50 82 ILE A C 1
ATOM 661 O O . ILE A 1 82 ? 6.024 -1.153 2.078 1.00 95.50 82 ILE A O 1
ATOM 665 N N . GLN A 1 83 ? 7.595 -0.362 0.686 1.00 93.62 83 GLN A N 1
ATOM 666 C CA . GLN A 1 83 ? 7.622 0.985 1.274 1.00 93.62 83 GLN A CA 1
ATOM 667 C C . GLN A 1 83 ? 6.286 1.712 1.084 1.00 93.62 83 GLN A C 1
ATOM 669 O O . GLN A 1 83 ? 5.746 2.239 2.052 1.00 93.62 83 GLN A O 1
ATOM 674 N N . GLN A 1 84 ? 5.698 1.651 -0.114 1.00 91.44 84 GLN A N 1
ATOM 675 C CA . GLN A 1 84 ? 4.369 2.221 -0.367 1.00 91.44 84 GLN A CA 1
ATOM 676 C C . GLN A 1 84 ? 3.291 1.569 0.515 1.00 91.44 84 GLN A C 1
ATOM 678 O O . GLN A 1 84 ? 2.447 2.251 1.093 1.00 91.44 84 GLN A O 1
ATOM 683 N N . LEU A 1 85 ? 3.327 0.240 0.672 1.00 92.00 85 LEU A N 1
ATOM 684 C CA . LEU A 1 85 ? 2.398 -0.472 1.555 1.00 92.00 85 LEU A CA 1
ATOM 685 C C . LEU A 1 85 ? 2.576 -0.076 3.029 1.00 92.00 85 LEU A C 1
ATOM 687 O O . LEU A 1 85 ? 1.584 0.042 3.752 1.00 92.00 85 LEU A O 1
ATOM 691 N N . LEU A 1 86 ? 3.815 0.156 3.474 1.00 92.25 86 LEU A N 1
ATOM 692 C CA . LEU A 1 86 ? 4.097 0.658 4.820 1.00 92.25 86 LEU A CA 1
ATOM 693 C C . LEU A 1 86 ? 3.461 2.035 5.034 1.00 92.25 86 LEU A C 1
ATOM 695 O O . LEU A 1 86 ? 2.707 2.183 5.991 1.00 92.25 86 LEU A O 1
ATOM 699 N N . GLU A 1 87 ? 3.639 2.983 4.113 1.00 90.19 87 GLU A N 1
ATOM 700 C CA . GLU A 1 87 ? 3.022 4.319 4.195 1.00 90.19 87 GLU A CA 1
ATOM 701 C C . GLU A 1 87 ? 1.484 4.258 4.285 1.00 90.19 87 GLU A C 1
ATOM 703 O O . GLU A 1 87 ? 0.861 4.935 5.112 1.00 90.19 87 GLU A O 1
ATOM 708 N N . VAL A 1 88 ? 0.848 3.392 3.488 1.00 87.69 88 VAL A N 1
ATOM 709 C CA . VAL A 1 88 ? -0.611 3.188 3.531 1.00 87.69 88 VAL A CA 1
ATOM 710 C C . VAL A 1 88 ? -1.055 2.588 4.873 1.00 87.69 88 VAL A C 1
ATOM 712 O O . VAL A 1 88 ? -2.064 3.009 5.441 1.00 87.69 88 VAL A O 1
ATOM 715 N N . THR A 1 89 ? -0.315 1.619 5.420 1.00 89.25 89 THR A N 1
ATOM 716 C CA . THR A 1 89 ? -0.658 1.035 6.732 1.00 89.25 89 THR A CA 1
ATOM 717 C C . THR A 1 89 ? -0.403 1.991 7.900 1.00 89.25 89 THR A C 1
ATOM 719 O O . THR A 1 89 ? -1.199 2.023 8.839 1.00 89.25 89 THR A O 1
ATOM 722 N N . GLU A 1 90 ? 0.658 2.797 7.850 1.00 88.94 90 GLU A N 1
ATOM 723 C CA . GLU A 1 90 ? 0.981 3.791 8.880 1.00 88.94 90 GLU A CA 1
ATOM 724 C C . GLU A 1 90 ? -0.030 4.938 8.898 1.00 88.94 90 GLU A C 1
ATOM 726 O O . GLU A 1 90 ? -0.506 5.332 9.965 1.00 88.94 90 GLU A O 1
ATOM 731 N N . SER A 1 91 ? -0.426 5.433 7.723 1.00 86.00 91 SER A N 1
ATOM 732 C CA . SER A 1 91 ? -1.475 6.452 7.614 1.00 86.00 91 SER A CA 1
ATOM 733 C C . SER A 1 91 ? -2.825 5.940 8.127 1.00 86.00 91 SER A C 1
ATOM 735 O O . SER A 1 91 ? -3.510 6.655 8.864 1.00 86.00 91 SER A O 1
ATOM 737 N N . ALA A 1 92 ? -3.174 4.680 7.843 1.00 84.50 92 ALA A N 1
ATOM 738 C CA . ALA A 1 92 ? -4.356 4.036 8.411 1.00 84.50 92 ALA A CA 1
ATOM 739 C C . ALA A 1 92 ? -4.282 3.942 9.947 1.00 84.50 92 ALA A C 1
ATOM 741 O O . ALA A 1 92 ? -5.261 4.264 10.625 1.00 84.50 92 ALA A O 1
ATOM 742 N N . ALA A 1 93 ? -3.122 3.582 10.507 1.00 85.25 93 ALA A N 1
ATOM 743 C CA . ALA A 1 93 ? -2.924 3.504 11.956 1.00 85.25 93 ALA A CA 1
ATOM 744 C C . ALA A 1 93 ? -3.062 4.877 12.632 1.00 85.25 93 ALA A C 1
ATOM 746 O O . ALA A 1 93 ? -3.642 4.987 13.713 1.00 85.25 93 ALA A O 1
ATOM 747 N N . ASN A 1 94 ? -2.568 5.935 11.983 1.00 81.19 94 ASN A N 1
ATOM 748 C CA . ASN A 1 94 ? -2.651 7.289 12.517 1.00 81.19 94 ASN A CA 1
ATOM 749 C C . ASN A 1 94 ? -4.084 7.853 12.448 1.00 81.19 94 ASN A C 1
ATOM 751 O O . ASN A 1 94 ? -4.524 8.501 13.395 1.00 81.19 94 ASN A O 1
ATOM 755 N N . SER A 1 95 ? -4.838 7.533 11.388 1.00 73.38 95 SER A N 1
ATOM 756 C CA . SER A 1 95 ? -6.243 7.951 11.225 1.00 73.38 95 SER A CA 1
ATOM 757 C C . SER A 1 95 ? -7.188 7.377 12.290 1.00 73.38 95 SER A C 1
ATOM 759 O O . SER A 1 95 ? -8.148 8.030 12.683 1.00 73.38 95 SER A O 1
ATOM 761 N N . HIS A 1 96 ? -6.890 6.185 12.815 1.00 60.91 96 HIS A N 1
ATOM 762 C CA . HIS A 1 96 ? -7.705 5.520 13.839 1.00 60.91 96 HIS A CA 1
ATOM 763 C C . HIS A 1 96 ? -7.415 6.030 15.269 1.00 60.91 96 HIS A C 1
ATOM 765 O O . HIS A 1 96 ? -8.084 5.648 16.230 1.00 60.91 96 HIS A O 1
ATOM 771 N N . SER A 1 97 ? -6.393 6.879 15.425 1.00 55.06 97 SER A N 1
ATOM 772 C CA . SER A 1 97 ? -5.917 7.396 16.714 1.00 55.06 97 SER A CA 1
ATOM 773 C C . SER A 1 97 ? -6.491 8.779 17.070 1.00 55.06 97 SER A C 1
ATOM 775 O O . SER A 1 97 ? -6.361 9.219 18.216 1.00 55.06 97 SER A O 1
ATOM 777 N N . GLU A 1 98 ? -7.144 9.476 16.131 1.00 49.59 98 GLU A N 1
ATOM 778 C CA . GLU A 1 98 ? -7.621 10.856 16.342 1.00 49.59 98 GLU A CA 1
ATOM 779 C C . GLU A 1 98 ? -8.858 10.990 17.256 1.00 49.59 98 GLU A C 1
ATOM 781 O O . GLU A 1 98 ? -9.117 12.084 17.755 1.00 49.59 98 GLU A O 1
ATOM 786 N N . ASP A 1 99 ? -9.525 9.893 17.633 1.00 46.41 99 ASP A N 1
ATOM 787 C CA . ASP A 1 99 ? -10.679 9.900 18.553 1.00 46.41 99 ASP A CA 1
ATOM 788 C C . ASP A 1 99 ? -10.335 9.545 20.013 1.00 46.41 99 ASP A C 1
ATOM 790 O O . ASP A 1 99 ? -11.074 8.838 20.705 1.00 46.41 99 ASP A O 1
ATOM 794 N N . LYS A 1 100 ? -9.213 10.051 20.545 1.00 42.53 100 LYS A N 1
ATOM 795 C CA . LYS A 1 100 ? -8.969 10.023 22.002 1.00 42.53 100 LYS A CA 1
ATOM 796 C C . LYS A 1 100 ? -8.676 11.422 22.548 1.00 42.53 100 LYS A C 1
ATOM 798 O O . LYS A 1 100 ? -7.572 11.933 22.345 1.00 42.53 100 LYS A O 1
ATOM 803 N N . PRO A 1 101 ? -9.602 12.054 23.303 1.00 42.53 101 PRO A N 1
ATOM 804 C CA . PRO A 1 101 ? -9.280 13.284 24.010 1.00 42.53 101 PRO A CA 1
ATOM 805 C C . PRO A 1 101 ? -8.147 13.017 25.009 1.00 42.53 101 PRO A C 1
ATOM 807 O O . PRO A 1 101 ? -8.223 12.125 25.858 1.00 42.53 101 PRO A O 1
ATOM 810 N N . LYS A 1 102 ? -7.068 13.801 24.884 1.00 47.03 102 LYS A N 1
ATOM 811 C CA . LYS A 1 102 ? -5.896 13.805 25.771 1.00 47.03 102 LYS A CA 1
ATOM 812 C C . LYS A 1 102 ? -6.292 14.280 27.171 1.00 47.03 102 LYS A C 1
ATOM 814 O O . LYS A 1 102 ? -6.039 15.419 27.565 1.00 47.03 102 LYS A O 1
ATOM 819 N N . ASN A 1 103 ? -6.855 13.373 27.957 1.00 36.19 103 ASN A N 1
ATOM 820 C CA . ASN A 1 103 ? -7.131 13.590 29.368 1.00 36.19 103 ASN A CA 1
ATOM 821 C C . ASN A 1 103 ? -5.939 13.080 30.192 1.00 36.19 103 ASN A C 1
ATOM 823 O O . ASN A 1 103 ? -5.827 11.909 30.523 1.00 36.19 103 ASN A O 1
ATOM 827 N N . LYS A 1 104 ? -5.014 14.010 30.435 1.00 46.34 104 LYS A N 1
ATOM 828 C CA . LYS A 1 104 ? -4.183 14.214 31.634 1.00 46.34 104 LYS A CA 1
ATOM 829 C C . LYS A 1 104 ? -3.968 13.039 32.625 1.00 46.34 104 LYS A C 1
ATOM 831 O O . LYS A 1 104 ? -4.876 12.600 33.314 1.00 46.34 104 LYS A O 1
ATOM 836 N N . THR A 1 105 ? -2.672 12.817 32.879 1.00 39.72 105 THR A N 1
ATOM 837 C CA . THR A 1 105 ? -1.998 12.617 34.186 1.00 39.72 105 THR A CA 1
ATOM 838 C C . THR A 1 105 ? -1.945 11.244 34.876 1.00 39.72 105 THR A C 1
ATOM 840 O O . THR A 1 105 ? -2.949 10.644 35.219 1.00 39.72 105 THR A O 1
ATOM 843 N N . SER A 1 106 ? -0.699 10.937 35.277 1.00 39.56 106 SER A N 1
ATOM 844 C CA . SER A 1 106 ? -0.262 10.318 36.541 1.00 39.56 106 SER A CA 1
ATOM 845 C C . SER A 1 106 ? 0.056 8.813 36.571 1.00 39.56 106 SER A C 1
ATOM 847 O O . SER A 1 106 ? -0.814 7.957 36.601 1.00 39.56 106 SER A O 1
ATOM 849 N N . LYS A 1 107 ? 1.371 8.546 36.645 1.00 41.94 107 LYS A N 1
ATOM 850 C CA . LYS A 1 107 ? 2.082 7.561 37.487 1.00 41.94 107 LYS A CA 1
ATOM 851 C C . LYS A 1 107 ? 1.254 6.429 38.147 1.00 41.94 107 LYS A C 1
ATOM 853 O O . LYS A 1 107 ? 0.516 6.694 39.088 1.00 41.94 107 LYS A O 1
ATOM 858 N N . HIS A 1 108 ? 1.671 5.187 37.841 1.00 32.38 108 HIS A N 1
ATOM 859 C CA . HIS A 1 108 ? 2.235 4.185 38.780 1.00 32.38 108 HIS A CA 1
ATOM 860 C C . HIS A 1 108 ? 1.514 2.822 38.907 1.00 32.38 108 HIS A C 1
ATOM 862 O O . HIS A 1 108 ? 0.342 2.754 39.245 1.00 32.38 108 HIS A O 1
ATOM 868 N N . LYS A 1 109 ? 2.353 1.777 38.782 1.00 36.53 109 LYS A N 1
ATOM 869 C CA . LYS A 1 109 ? 2.287 0.384 39.275 1.00 36.53 109 LYS A CA 1
ATOM 870 C C . LYS A 1 109 ? 1.256 -0.609 38.711 1.00 36.53 109 LYS A C 1
ATOM 872 O O . LYS A 1 109 ? 0.058 -0.503 38.910 1.00 36.53 109 LYS A O 1
ATOM 877 N N . GLU A 1 110 ? 1.848 -1.634 38.093 1.00 35.56 110 GLU A N 1
ATOM 878 C CA . GLU A 1 110 ? 1.562 -3.075 38.162 1.00 35.56 110 GLU A CA 1
ATOM 879 C C . GLU A 1 110 ? 0.527 -3.516 39.215 1.00 35.56 110 GLU A C 1
ATOM 881 O O . GLU A 1 110 ? 0.677 -3.198 40.394 1.00 35.56 110 GLU A O 1
ATOM 886 N N . HIS A 1 111 ? -0.487 -4.282 38.791 1.00 37.41 111 HIS A N 1
ATOM 887 C CA . HIS A 1 111 ? -0.732 -5.683 39.182 1.00 37.41 111 HIS A CA 1
ATOM 888 C C . HIS A 1 111 ? -2.185 -6.120 38.894 1.00 37.41 111 HIS A C 1
ATOM 890 O O . HIS A 1 111 ? -3.136 -5.414 39.210 1.00 37.41 111 HIS A O 1
ATOM 896 N N . THR A 1 112 ? -2.303 -7.367 38.419 1.00 36.66 112 THR A N 1
ATOM 897 C CA . THR A 1 112 ? -3.437 -8.293 38.619 1.00 36.66 112 THR A CA 1
ATOM 898 C C . THR A 1 112 ? -4.644 -8.186 37.677 1.00 36.66 112 THR A C 1
ATOM 900 O O . THR A 1 112 ? -5.438 -7.252 37.712 1.00 36.66 112 THR A O 1
ATOM 903 N N . LEU A 1 113 ? -4.804 -9.251 36.879 1.00 43.59 113 LEU A N 1
ATOM 904 C CA . LEU A 1 113 ? -6.026 -9.619 36.163 1.00 43.59 113 LEU A CA 1
ATOM 905 C C . LEU A 1 113 ? -7.211 -9.759 37.130 1.00 43.59 113 LEU A C 1
ATOM 907 O O . LEU A 1 113 ? -7.055 -10.337 38.208 1.00 43.59 113 LEU A O 1
ATOM 911 N N . PRO A 1 114 ? -8.421 -9.427 36.663 1.00 42.56 114 PRO A N 1
ATOM 912 C CA . PRO A 1 114 ? -9.515 -10.364 36.846 1.00 42.56 114 PRO A CA 1
ATOM 913 C C . PRO A 1 114 ? -10.230 -10.669 35.528 1.00 42.56 114 PRO A C 1
ATOM 915 O O . PRO A 1 114 ? -10.604 -9.785 34.760 1.00 42.56 114 PRO A O 1
ATOM 918 N N . SER A 1 115 ? -10.422 -11.971 35.322 1.00 42.66 115 SER A N 1
ATOM 919 C CA . SER A 1 115 ? -11.452 -12.562 34.475 1.00 42.66 115 SER A CA 1
ATOM 920 C C . SER A 1 115 ? -12.795 -11.895 34.748 1.00 42.66 115 SER A C 1
ATOM 922 O O . SER A 1 115 ? -13.186 -11.827 35.908 1.00 42.66 115 SER A O 1
ATOM 924 N N . ASN A 1 116 ? -13.488 -11.457 33.699 1.00 35.28 116 ASN A N 1
ATOM 925 C CA . ASN A 1 116 ? -14.928 -11.228 33.705 1.00 35.28 116 ASN A CA 1
ATOM 926 C C . ASN A 1 116 ? -15.458 -11.393 32.279 1.00 35.28 116 ASN A C 1
ATOM 928 O O . ASN A 1 116 ? -15.113 -10.627 31.379 1.00 35.28 116 ASN A O 1
ATOM 932 N N . ASP A 1 117 ? -16.308 -12.402 32.108 1.00 48.69 117 ASP A N 1
ATOM 933 C CA . ASP A 1 117 ? -17.221 -12.539 30.986 1.00 48.69 117 ASP A CA 1
ATOM 934 C C . ASP A 1 117 ? -18.090 -11.283 30.884 1.00 48.69 117 ASP A C 1
ATOM 936 O O . ASP A 1 117 ? -18.828 -10.919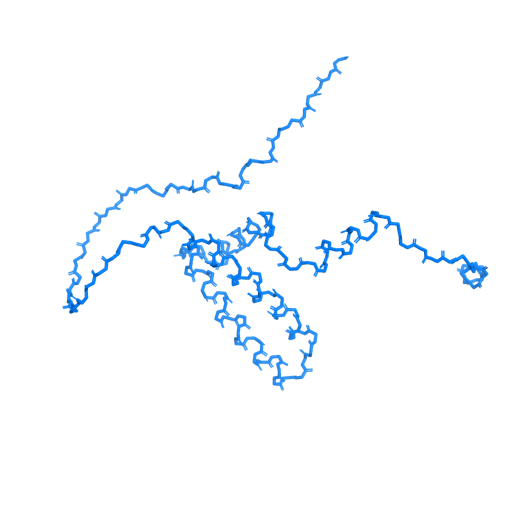 31.802 1.00 48.69 117 ASP A O 1
ATOM 940 N N . THR A 1 118 ? -18.004 -10.589 29.756 1.00 41.66 118 THR A N 1
ATOM 941 C CA . THR A 1 118 ? -19.008 -9.609 29.350 1.00 41.66 118 THR A CA 1
ATOM 942 C C . THR A 1 118 ? -19.175 -9.719 27.844 1.00 41.66 118 THR A C 1
ATOM 944 O O . THR A 1 118 ? -18.601 -8.978 27.053 1.00 41.66 118 THR A O 1
ATOM 947 N N . GLU A 1 119 ? -19.989 -10.696 27.455 1.00 50.66 119 GLU A N 1
ATOM 948 C CA . GLU A 1 119 ? -20.798 -10.615 26.248 1.00 50.66 119 GLU A CA 1
ATOM 949 C C . GLU A 1 119 ? -21.586 -9.306 26.322 1.00 50.66 119 GLU A C 1
ATOM 951 O O . GLU A 1 119 ? -22.467 -9.223 27.168 1.00 50.66 119 GLU A O 1
ATOM 956 N N . LYS A 1 120 ? -21.254 -8.298 25.497 1.00 42.44 120 LYS A N 1
ATOM 957 C CA . LYS A 1 120 ? -22.205 -7.383 24.831 1.00 42.44 120 LYS A CA 1
ATOM 958 C C . LYS A 1 120 ? -21.520 -6.597 23.708 1.00 42.44 120 LYS A C 1
ATOM 960 O O . LYS A 1 120 ? -20.710 -5.715 23.959 1.00 42.44 120 LYS A O 1
ATOM 965 N N . GLY A 1 121 ? -21.973 -6.876 22.486 1.00 36.59 121 GLY A N 1
ATOM 966 C CA . GLY A 1 121 ? -22.148 -5.878 21.431 1.00 36.59 121 GLY A CA 1
ATOM 967 C C . GLY A 1 121 ? -20.891 -5.432 20.695 1.00 36.59 121 GLY A C 1
ATOM 968 O O . GLY A 1 121 ? -20.424 -4.318 20.900 1.00 36.59 121 GLY A O 1
ATOM 969 N N . TYR A 1 122 ? -20.419 -6.244 19.745 1.00 39.59 122 TYR A N 1
ATOM 970 C CA . TYR A 1 122 ? -19.637 -5.724 18.624 1.00 39.59 122 TYR A CA 1
ATOM 971 C C . TYR A 1 122 ? -20.532 -4.768 17.832 1.00 39.59 122 TYR A C 1
ATOM 973 O O . TYR A 1 122 ? -21.340 -5.191 17.007 1.00 39.59 122 TYR A O 1
ATOM 981 N N . GLN A 1 123 ? -20.441 -3.474 18.125 1.00 41.84 123 GLN A N 1
ATOM 982 C CA . GLN A 1 123 ? -20.983 -2.454 17.248 1.00 41.84 123 GLN A CA 1
ATOM 983 C C . GLN A 1 123 ? -20.019 -2.341 16.074 1.00 41.84 123 GLN A C 1
ATOM 985 O O . GLN A 1 123 ? -18.952 -1.741 16.169 1.00 41.84 123 GLN A O 1
ATOM 990 N N . TYR A 1 124 ? -20.367 -3.020 14.986 1.00 44.84 124 TYR A N 1
ATOM 991 C CA . TYR A 1 124 ? -19.714 -2.852 13.700 1.00 44.84 124 TYR A CA 1
ATOM 992 C C . TYR A 1 124 ? -19.830 -1.372 13.344 1.00 44.84 124 TYR A C 1
ATOM 994 O O . TYR A 1 124 ? -20.930 -0.873 13.117 1.00 44.84 124 TYR A O 1
ATOM 1002 N N . GLU A 1 125 ? -18.714 -0.652 13.347 1.00 43.47 125 GLU A N 1
ATOM 1003 C CA . GLU A 1 125 ? -18.684 0.699 12.804 1.00 43.47 125 GLU A CA 1
ATOM 1004 C C . GLU A 1 125 ? -18.959 0.598 11.303 1.00 43.47 125 GLU A C 1
ATOM 1006 O O . GLU A 1 125 ? -18.108 0.206 10.494 1.00 43.47 125 GLU A O 1
ATOM 1011 N N . GLU A 1 126 ? -20.218 0.869 10.974 1.00 51.69 126 GLU A N 1
ATOM 1012 C CA . GLU A 1 126 ? -20.821 0.869 9.653 1.00 51.69 126 GLU A CA 1
ATOM 1013 C C . GLU A 1 126 ? -20.374 2.116 8.885 1.00 51.69 126 GLU A C 1
ATOM 1015 O O . GLU A 1 126 ? -21.149 3.023 8.613 1.00 51.69 126 GLU A O 1
ATOM 1020 N N . THR A 1 127 ? -19.088 2.195 8.552 1.00 53.41 127 THR A N 1
ATOM 1021 C CA . THR A 1 127 ? -18.552 3.322 7.768 1.00 53.41 127 THR A CA 1
ATOM 1022 C C . THR A 1 127 ? -18.219 2.953 6.325 1.00 53.41 127 THR A C 1
ATOM 1024 O O . THR A 1 127 ? -17.991 3.838 5.508 1.00 53.41 127 THR A O 1
ATOM 1027 N N . CYS A 1 128 ? -18.289 1.670 5.951 1.00 48.34 128 CYS A N 1
ATOM 1028 C CA . CYS A 1 128 ? -18.033 1.226 4.573 1.00 48.34 128 CYS A CA 1
ATOM 1029 C C . CYS A 1 128 ? -19.306 0.962 3.738 1.00 48.34 128 CYS A C 1
ATOM 1031 O O . CYS A 1 128 ? -19.186 0.480 2.613 1.00 48.34 128 CYS A O 1
ATOM 1033 N N . GLN A 1 129 ? -20.515 1.264 4.240 1.00 52.16 129 GLN A N 1
ATOM 1034 C CA . GLN A 1 129 ? -21.774 1.026 3.503 1.00 52.16 129 GLN A CA 1
ATOM 1035 C C . GLN A 1 129 ? -22.374 2.253 2.793 1.00 52.16 129 GLN A C 1
ATOM 1037 O O . GLN A 1 129 ? -23.344 2.100 2.055 1.00 52.16 129 GLN A O 1
ATOM 1042 N N . GLN A 1 130 ? -21.787 3.450 2.890 1.00 55.62 130 GLN A N 1
ATOM 1043 C CA . GLN A 1 130 ? -22.366 4.645 2.255 1.00 55.62 130 GLN A CA 1
ATOM 1044 C C . GLN A 1 130 ? -21.926 4.842 0.791 1.00 55.62 130 GLN A C 1
ATOM 1046 O O . GLN A 1 130 ? -21.453 5.910 0.410 1.00 55.62 130 GLN A O 1
ATOM 1051 N N . GLN A 1 131 ? -22.071 3.816 -0.054 1.00 54.41 131 GLN A N 1
ATOM 1052 C CA . GLN A 1 131 ? -22.067 4.023 -1.510 1.00 54.41 131 GLN A CA 1
ATOM 1053 C C . GLN A 1 131 ? -22.850 2.935 -2.254 1.00 54.41 131 GLN A C 1
ATOM 1055 O O . GLN A 1 131 ? -22.339 2.256 -3.143 1.00 54.41 131 GLN A O 1
ATOM 1060 N N . ARG A 1 132 ? -24.120 2.761 -1.892 1.00 49.41 132 ARG A N 1
ATOM 1061 C CA . ARG A 1 132 ? -25.141 2.249 -2.811 1.00 49.41 132 ARG A CA 1
ATOM 1062 C C . ARG A 1 132 ? -26.375 3.136 -2.666 1.00 49.41 132 ARG A C 1
ATOM 1064 O O . ARG A 1 132 ? -26.721 3.474 -1.539 1.00 49.41 132 ARG A O 1
ATOM 1071 N N . ASN A 1 133 ? -27.007 3.444 -3.804 1.00 50.00 133 ASN A N 1
ATOM 1072 C CA . ASN A 1 133 ? -28.159 4.344 -4.027 1.00 50.00 133 ASN A CA 1
ATOM 1073 C C . ASN A 1 133 ? -27.687 5.806 -4.207 1.00 50.00 133 ASN A C 1
ATOM 1075 O O . ASN A 1 133 ? -26.943 6.290 -3.365 1.00 50.00 133 ASN A O 1
ATOM 1079 N N . ASP A 1 134 ? -27.879 6.497 -5.340 1.00 41.91 134 ASP A N 1
ATOM 1080 C CA . ASP A 1 134 ? -29.073 6.731 -6.190 1.00 41.91 134 ASP A CA 1
ATOM 1081 C C . ASP A 1 134 ? -28.708 6.728 -7.710 1.00 41.91 134 ASP A C 1
ATOM 1083 O O . ASP A 1 134 ? -27.531 6.840 -8.035 1.00 41.91 134 ASP A O 1
ATOM 1087 N N . ALA A 1 135 ? -29.561 6.600 -8.743 1.00 44.06 135 ALA A N 1
ATOM 1088 C CA . ALA A 1 135 ? -31.004 6.792 -8.958 1.00 44.06 135 ALA A CA 1
ATOM 1089 C C . ALA A 1 135 ? -31.451 5.924 -10.177 1.00 44.06 135 ALA A C 1
ATOM 1091 O O . ALA A 1 135 ? -30.747 5.857 -11.179 1.00 44.06 135 ALA A O 1
ATOM 1092 N N . HIS A 1 136 ? -32.465 5.063 -10.047 1.00 47.28 136 HIS A N 1
ATOM 1093 C CA . HIS A 1 136 ? -33.883 5.263 -10.405 1.00 47.28 136 HIS A CA 1
ATOM 1094 C C . HIS A 1 136 ? -34.245 5.219 -11.907 1.00 47.28 136 HIS A C 1
ATOM 1096 O O . HIS A 1 136 ? -33.934 6.103 -12.697 1.00 47.28 136 HIS A O 1
ATOM 1102 N N . THR A 1 137 ? -35.001 4.168 -12.232 1.00 50.25 137 THR A N 1
ATOM 1103 C CA . THR A 1 137 ? -35.947 4.011 -13.342 1.00 50.25 137 THR A CA 1
ATOM 1104 C C . THR A 1 137 ? -36.831 5.243 -13.561 1.00 50.25 137 THR A C 1
ATOM 1106 O O . THR A 1 137 ? -37.412 5.753 -12.604 1.00 50.25 137 THR A O 1
ATOM 1109 N N . GLY A 1 138 ? -37.026 5.633 -14.821 1.00 48.62 138 GLY A N 1
ATOM 1110 C CA . GLY A 1 138 ? -38.123 6.490 -15.276 1.00 48.62 138 GLY A CA 1
ATOM 1111 C C . GLY A 1 138 ? -38.734 5.877 -16.535 1.00 48.62 138 GLY A C 1
ATOM 1112 O O . GLY A 1 138 ? -37.991 5.547 -17.457 1.00 48.62 138 GLY A O 1
ATOM 1113 N N . SER A 1 139 ? -40.048 5.637 -16.486 1.00 41.69 139 SER A N 1
ATOM 1114 C CA . SER A 1 139 ? -40.900 5.082 -17.550 1.00 41.69 139 SER A CA 1
ATOM 1115 C C . SER A 1 139 ? -40.895 5.878 -18.849 1.00 41.69 139 SER A C 1
ATOM 1117 O O . SER A 1 139 ? -40.678 7.107 -18.788 1.00 41.69 139 SER A O 1
#

Organism: NCBI:txid210225